Protein AF-A0AAE1T1P1-F1 (afdb_monomer_lite)

S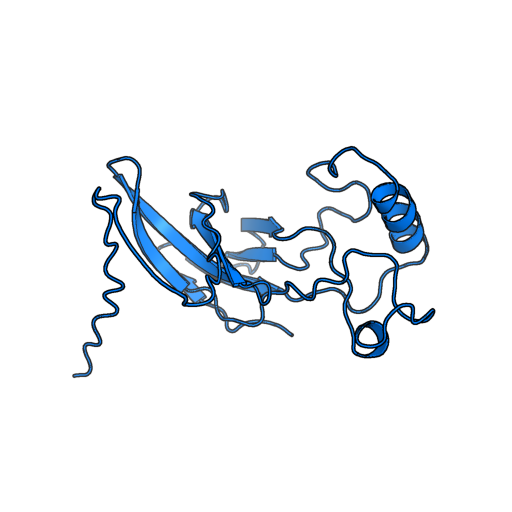equence (172 aa):
MGSSPAIDVARGFVYVGTGNLYLAPPEVLRCQAAQNNRTTPPTVPDQCFGEDVHFDSILALDVDTGEIAWATQLGGYDVFYFACLVPNNPDCPPGPNLDADFGEAPMLLTIFSNGRLRDVVVAVQKSGFAWPLDRNTGHIVWVKVKSLQPEFSSSKYSSHQSVYCCASKSIV

Structure (mmCIF, N/CA/C/O backbone):
data_AF-A0AAE1T1P1-F1
#
_entry.id   AF-A0AAE1T1P1-F1
#
loop_
_atom_site.group_PDB
_atom_site.id
_atom_site.type_symbol
_atom_site.label_atom_id
_atom_site.label_alt_id
_atom_site.label_comp_id
_atom_site.label_asym_id
_atom_site.label_entity_id
_atom_site.label_seq_id
_atom_site.pdbx_PDB_ins_code
_atom_site.Cartn_x
_atom_site.Cartn_y
_atom_site.Cartn_z
_atom_site.occupancy
_atom_site.B_iso_or_equiv
_atom_site.auth_seq_id
_atom_site.auth_comp_id
_atom_site.auth_asym_id
_atom_site.auth_atom_id
_atom_site.pdbx_PDB_model_num
ATOM 1 N N . MET A 1 1 ? 7.200 -11.191 -4.166 1.00 45.03 1 MET A N 1
ATOM 2 C CA . MET A 1 1 ? 7.031 -11.847 -2.845 1.00 45.03 1 MET A CA 1
ATOM 3 C C . MET A 1 1 ? 5.839 -11.176 -2.166 1.00 45.03 1 MET A C 1
ATOM 5 O O . MET A 1 1 ? 5.598 -10.020 -2.472 1.00 45.03 1 MET A O 1
ATOM 9 N N . GLY A 1 2 ? 5.038 -11.880 -1.364 1.00 54.91 2 GLY A N 1
ATOM 10 C CA . GLY A 1 2 ? 3.893 -11.287 -0.652 1.00 54.91 2 GLY A CA 1
ATOM 11 C C . GLY A 1 2 ? 4.113 -11.377 0.851 1.00 54.91 2 GLY A C 1
ATOM 12 O O . GLY A 1 2 ? 4.706 -12.357 1.309 1.00 54.91 2 GLY A O 1
ATOM 13 N N . SER A 1 3 ? 3.678 -10.371 1.606 1.00 69.12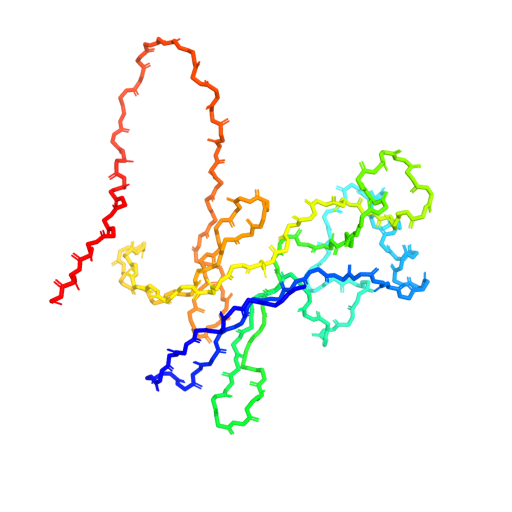 3 SER A N 1
ATOM 14 C CA . SER A 1 3 ? 3.852 -10.368 3.055 1.00 69.12 3 SER A CA 1
ATOM 15 C C . SER A 1 3 ? 2.775 -11.178 3.783 1.00 69.12 3 SER A C 1
ATOM 17 O O . SER A 1 3 ? 1.671 -11.382 3.273 1.00 69.12 3 SER A O 1
ATOM 19 N N . SER A 1 4 ? 3.087 -11.667 4.990 1.00 84.38 4 SER A N 1
ATOM 20 C CA . SER A 1 4 ? 2.082 -12.310 5.845 1.00 84.38 4 SER A CA 1
ATOM 21 C C . SER A 1 4 ? 0.966 -11.308 6.174 1.00 84.38 4 SER A C 1
ATOM 23 O O . SER A 1 4 ? 1.279 -10.187 6.583 1.00 84.38 4 SER A O 1
ATOM 25 N N . PRO A 1 5 ? -0.319 -11.683 6.034 1.00 91.56 5 PRO A N 1
ATOM 26 C CA . PRO A 1 5 ? -1.423 -10.768 6.286 1.00 91.56 5 PRO A CA 1
ATOM 27 C C . PRO A 1 5 ? -1.568 -10.445 7.777 1.00 91.56 5 PRO A C 1
ATOM 29 O O . PRO A 1 5 ? -1.242 -11.264 8.640 1.00 91.56 5 PRO A O 1
ATOM 32 N N . ALA A 1 6 ? -2.146 -9.284 8.080 1.00 94.00 6 ALA A N 1
ATOM 33 C CA . ALA A 1 6 ? -2.594 -8.926 9.424 1.00 94.00 6 ALA A CA 1
ATOM 34 C C . ALA A 1 6 ? -4.109 -8.740 9.459 1.00 94.00 6 ALA A C 1
ATOM 36 O O . ALA A 1 6 ? -4.677 -8.159 8.545 1.00 94.00 6 ALA A O 1
ATOM 37 N N . ILE A 1 7 ? -4.772 -9.214 10.512 1.00 95.38 7 ILE A N 1
ATOM 38 C CA . ILE A 1 7 ? -6.240 -9.246 10.582 1.00 95.38 7 ILE A CA 1
ATOM 39 C C . ILE A 1 7 ? -6.722 -8.337 11.717 1.00 95.38 7 ILE A C 1
ATOM 41 O O . ILE A 1 7 ? -6.305 -8.500 12.864 1.00 95.38 7 ILE A O 1
ATOM 45 N N . ASP A 1 8 ? -7.620 -7.401 11.407 1.00 96.12 8 ASP A N 1
ATOM 46 C CA . ASP A 1 8 ? -8.372 -6.596 12.375 1.00 96.12 8 ASP A CA 1
ATOM 47 C C . ASP A 1 8 ? -9.833 -7.055 12.380 1.00 96.12 8 ASP A C 1
ATOM 49 O O . ASP A 1 8 ? -10.675 -6.568 11.625 1.00 96.12 8 ASP A O 1
ATOM 53 N N . VAL A 1 9 ? -10.131 -8.015 13.257 1.00 94.19 9 VAL A N 1
ATOM 54 C CA . VAL A 1 9 ? -11.465 -8.626 13.373 1.00 94.19 9 VAL A CA 1
ATOM 55 C C . VAL A 1 9 ? -12.526 -7.602 13.788 1.00 94.19 9 VAL A C 1
ATOM 57 O O . VAL A 1 9 ? -13.680 -7.727 13.399 1.00 94.19 9 VAL A O 1
ATOM 60 N N . ALA A 1 10 ? -12.153 -6.563 14.543 1.00 94.25 10 ALA A N 1
ATOM 61 C CA . ALA A 1 10 ? -13.101 -5.536 14.973 1.00 94.25 10 ALA A CA 1
ATOM 62 C C . ALA A 1 10 ? -13.569 -4.650 13.808 1.00 94.25 10 ALA A C 1
ATOM 64 O O . ALA A 1 10 ? -14.674 -4.114 13.855 1.00 94.25 10 ALA A O 1
ATOM 65 N N . ARG A 1 11 ? -12.728 -4.495 12.779 1.00 95.19 11 ARG A N 1
ATOM 66 C CA . ARG A 1 11 ? -13.044 -3.752 11.550 1.00 95.19 11 ARG A CA 1
ATOM 67 C C . ARG A 1 11 ? -13.502 -4.636 10.397 1.00 95.19 11 ARG A C 1
ATOM 69 O O . ARG A 1 11 ? -13.985 -4.097 9.412 1.00 95.19 11 ARG A O 1
ATOM 76 N N . GLY A 1 12 ? -13.334 -5.952 10.513 1.00 96.94 12 GLY A N 1
ATOM 77 C CA . GLY A 1 12 ? -13.594 -6.883 9.419 1.00 96.94 12 GLY A CA 1
ATOM 78 C C . GLY A 1 12 ? -12.579 -6.765 8.282 1.00 96.94 12 GLY A C 1
ATOM 79 O O . GLY A 1 12 ? -12.931 -7.026 7.141 1.00 96.94 12 GLY A O 1
ATOM 80 N N . PHE A 1 13 ? -11.333 -6.361 8.569 1.00 97.81 13 PHE A N 1
ATOM 81 C CA . PHE A 1 13 ? -10.313 -6.151 7.536 1.00 97.81 13 PHE A CA 1
ATOM 82 C C . PHE A 1 13 ? -9.114 -7.088 7.657 1.00 97.81 13 PHE A C 1
ATOM 84 O O . PHE A 1 13 ? -8.613 -7.365 8.750 1.00 97.81 13 PHE A O 1
ATOM 91 N N . VAL A 1 14 ? -8.611 -7.511 6.499 1.00 96.50 14 VAL A N 1
ATOM 92 C CA . VAL A 1 14 ? -7.327 -8.188 6.312 1.00 96.50 14 VAL A CA 1
ATOM 93 C C . VAL A 1 14 ? -6.391 -7.251 5.558 1.00 96.50 14 VAL A C 1
ATOM 95 O O . VAL A 1 14 ? -6.703 -6.804 4.461 1.00 96.50 14 VAL A O 1
ATOM 98 N N . TYR A 1 15 ? -5.229 -6.964 6.132 1.00 95.88 15 TYR A N 1
ATOM 99 C CA . TYR A 1 15 ? -4.221 -6.092 5.545 1.00 95.88 15 TYR A CA 1
ATOM 100 C C . TYR A 1 15 ? -3.087 -6.898 4.931 1.00 95.88 15 TYR A C 1
ATOM 102 O O . TYR A 1 15 ? -2.531 -7.782 5.587 1.00 95.88 15 TYR A O 1
ATOM 110 N N . VAL A 1 16 ? -2.710 -6.553 3.703 1.00 93.88 16 VAL A N 1
ATOM 111 C CA . VAL A 1 16 ? -1.654 -7.234 2.941 1.00 93.88 16 VAL A CA 1
ATOM 112 C C . VAL A 1 16 ? -0.708 -6.198 2.346 1.00 93.88 16 VAL A C 1
ATOM 114 O O . VAL A 1 16 ? -1.158 -5.179 1.829 1.00 93.88 16 VAL A O 1
ATOM 117 N N . GLY A 1 17 ? 0.598 -6.455 2.425 1.00 90.88 17 GLY A N 1
ATOM 118 C CA . GLY A 1 17 ? 1.606 -5.725 1.658 1.00 90.88 17 GLY A CA 1
ATOM 119 C C . GLY A 1 17 ? 1.929 -6.479 0.370 1.00 90.88 17 GLY A C 1
ATOM 120 O O . GLY A 1 17 ? 2.132 -7.697 0.394 1.00 90.88 17 GLY A O 1
ATOM 121 N N . THR A 1 18 ? 1.959 -5.769 -0.751 1.00 88.88 18 THR A N 1
ATOM 122 C CA . THR A 1 18 ? 2.300 -6.339 -2.055 1.00 88.88 18 THR A CA 1
ATOM 123 C C . THR A 1 18 ? 3.728 -6.002 -2.458 1.00 88.88 18 THR A C 1
ATOM 125 O O . THR A 1 18 ? 4.286 -4.972 -2.078 1.00 88.88 18 THR A O 1
ATOM 128 N N . GLY A 1 19 ? 4.318 -6.926 -3.215 1.00 82.31 19 GLY A N 1
ATOM 129 C CA . GLY A 1 19 ? 5.659 -6.780 -3.760 1.00 82.31 19 GLY A CA 1
ATOM 130 C C . GLY A 1 19 ? 5.703 -5.953 -5.050 1.00 82.31 19 GLY A C 1
ATOM 131 O O . GLY A 1 19 ? 4.668 -5.490 -5.545 1.00 82.31 19 GLY A O 1
ATOM 132 N N . ASN A 1 20 ? 6.895 -5.883 -5.637 1.00 76.81 20 ASN A N 1
ATOM 133 C CA . ASN A 1 20 ? 7.140 -5.216 -6.908 1.00 76.81 20 ASN A CA 1
ATOM 134 C C . ASN A 1 20 ? 6.628 -6.036 -8.105 1.00 76.81 20 ASN A C 1
ATOM 136 O O . ASN A 1 20 ? 6.384 -7.247 -8.024 1.00 76.81 20 ASN A O 1
ATOM 140 N N . LEU A 1 21 ? 6.542 -5.384 -9.265 1.00 79.94 21 LEU A N 1
ATOM 141 C CA . LEU A 1 21 ? 6.302 -6.063 -10.538 1.00 79.94 21 LEU A CA 1
ATOM 142 C C . LEU A 1 21 ? 7.606 -6.671 -11.078 1.00 79.94 21 LEU A C 1
ATOM 144 O O . LEU A 1 21 ? 8.662 -6.042 -11.037 1.00 79.94 21 LEU A O 1
ATOM 148 N N . TYR A 1 22 ? 7.535 -7.884 -11.632 1.00 75.69 22 TYR A N 1
ATOM 149 C CA . TYR A 1 22 ? 8.683 -8.547 -12.278 1.00 75.69 22 TYR A CA 1
ATOM 150 C C . TYR A 1 22 ? 8.713 -8.357 -13.797 1.00 75.69 22 TYR A C 1
ATOM 152 O O . TYR A 1 22 ? 9.758 -8.502 -14.426 1.00 75.69 22 TYR A O 1
ATOM 160 N N . LEU A 1 23 ? 7.558 -8.061 -14.391 1.00 80.38 23 LEU A N 1
ATOM 161 C CA . LEU A 1 23 ? 7.362 -7.841 -15.817 1.00 80.38 23 LEU A CA 1
ATOM 162 C C . LEU A 1 23 ? 6.278 -6.780 -15.988 1.00 80.38 23 LEU A C 1
ATOM 164 O O . LEU A 1 23 ? 5.333 -6.725 -15.202 1.00 80.38 23 LEU A O 1
ATOM 168 N N . ALA A 1 24 ? 6.395 -5.982 -17.043 1.00 83.50 24 ALA A N 1
ATOM 169 C CA . ALA A 1 24 ? 5.366 -5.041 -17.450 1.00 83.50 24 ALA A CA 1
A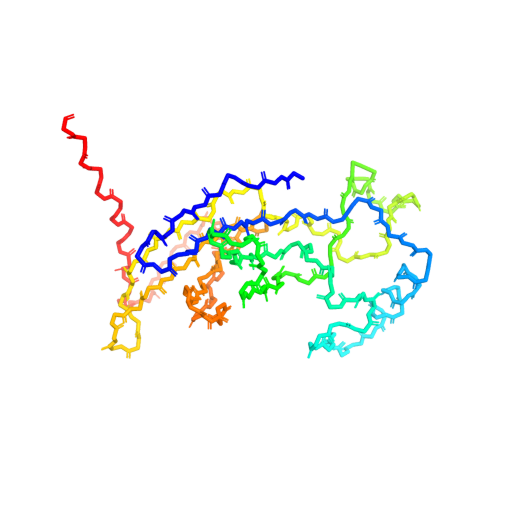TOM 170 C C . ALA A 1 24 ? 5.209 -5.074 -18.979 1.00 83.50 24 ALA A C 1
ATOM 172 O O . ALA A 1 24 ? 6.198 -5.300 -19.690 1.00 83.50 24 ALA A O 1
ATOM 173 N N . PRO A 1 25 ? 3.993 -4.863 -19.506 1.00 86.56 25 PRO A N 1
ATOM 174 C CA . PRO A 1 25 ? 3.769 -4.782 -20.942 1.00 86.56 25 PRO A CA 1
ATOM 175 C C . PRO A 1 25 ? 4.594 -3.670 -21.619 1.00 86.56 25 PRO A C 1
ATOM 177 O O . PRO A 1 25 ? 4.882 -2.644 -20.991 1.00 86.56 25 PRO A O 1
ATOM 180 N N . PRO A 1 26 ? 4.955 -3.813 -22.911 1.00 86.56 26 PRO A N 1
ATOM 181 C CA . PRO A 1 26 ? 5.765 -2.822 -23.623 1.00 86.56 26 PRO A CA 1
ATOM 182 C C . PRO A 1 26 ? 5.192 -1.399 -23.602 1.00 86.56 26 PRO A C 1
ATOM 184 O O . PRO A 1 26 ? 5.954 -0.432 -23.626 1.00 86.56 26 PRO A O 1
ATOM 187 N N . GLU A 1 27 ? 3.869 -1.245 -23.570 1.00 88.00 27 GLU A N 1
ATOM 188 C CA . GLU A 1 27 ? 3.201 0.051 -23.460 1.00 88.00 27 GLU A CA 1
ATOM 189 C C . GLU A 1 27 ? 3.458 0.738 -22.113 1.00 88.00 27 GLU A C 1
ATOM 191 O O . GLU A 1 27 ? 3.787 1.927 -22.098 1.00 88.00 27 GLU A O 1
ATOM 196 N N . VAL A 1 28 ? 3.416 -0.014 -21.008 1.00 87.56 28 VAL A N 1
ATOM 197 C CA . VAL A 1 28 ? 3.701 0.485 -19.653 1.00 87.56 28 VAL A CA 1
ATOM 198 C C . VAL A 1 28 ? 5.167 0.895 -19.556 1.00 87.56 28 VAL A C 1
ATOM 200 O O . VAL A 1 28 ? 5.476 2.003 -19.125 1.00 87.56 28 VAL A O 1
ATOM 203 N N . LEU A 1 29 ? 6.075 0.061 -20.076 1.00 84.81 29 LEU A N 1
ATOM 204 C CA . LEU A 1 29 ? 7.513 0.348 -20.098 1.00 84.81 29 LEU A CA 1
ATOM 205 C C . LEU A 1 29 ? 7.846 1.638 -20.863 1.00 84.81 29 LEU A C 1
ATOM 207 O O . LEU A 1 29 ? 8.681 2.430 -20.425 1.00 84.81 29 LEU A O 1
ATOM 211 N N . ARG A 1 30 ? 7.187 1.877 -22.004 1.00 87.56 30 ARG A N 1
ATOM 212 C CA . ARG A 1 30 ? 7.359 3.115 -22.785 1.00 87.56 30 ARG A CA 1
ATOM 213 C C . ARG A 1 30 ? 6.806 4.331 -22.051 1.00 87.56 30 ARG A C 1
ATOM 215 O O . ARG A 1 30 ? 7.443 5.384 -22.074 1.00 87.56 30 ARG A O 1
ATOM 222 N N . CYS A 1 31 ? 5.645 4.193 -21.411 1.00 87.25 31 CYS A N 1
ATOM 223 C CA . CYS A 1 31 ? 5.055 5.255 -20.603 1.00 87.25 31 CYS A CA 1
ATOM 224 C C . CYS A 1 31 ? 5.979 5.635 -19.438 1.00 87.25 31 CYS A C 1
ATOM 226 O O . CYS A 1 31 ? 6.286 6.817 -19.261 1.00 87.25 31 CYS A O 1
ATOM 228 N N . GLN A 1 32 ? 6.514 4.636 -18.732 1.00 83.88 32 GLN A N 1
ATOM 229 C CA . GLN A 1 32 ? 7.435 4.847 -17.624 1.00 83.88 32 GLN A CA 1
ATOM 230 C C . GLN A 1 32 ? 8.741 5.501 -18.081 1.00 83.88 32 GLN A C 1
ATOM 232 O O . GLN A 1 32 ? 9.198 6.469 -17.478 1.00 83.88 32 GLN A O 1
ATOM 237 N N . ALA A 1 33 ? 9.331 5.034 -19.185 1.00 83.19 33 ALA A N 1
ATOM 238 C CA . ALA A 1 33 ? 10.534 5.649 -19.746 1.00 83.19 33 ALA A CA 1
ATOM 239 C C . ALA A 1 33 ? 10.310 7.132 -20.092 1.00 83.19 33 ALA A C 1
ATOM 241 O O . ALA A 1 33 ? 11.182 7.971 -19.857 1.00 83.19 33 ALA A O 1
ATOM 242 N N . ALA A 1 34 ? 9.125 7.471 -20.609 1.00 83.88 34 ALA A N 1
ATOM 243 C CA . ALA A 1 34 ? 8.753 8.852 -20.886 1.00 83.88 34 ALA A CA 1
ATOM 244 C C . ALA A 1 34 ? 8.566 9.678 -19.604 1.00 83.88 34 ALA A C 1
ATOM 246 O O . ALA A 1 34 ? 8.943 10.849 -19.592 1.00 83.88 34 ALA A O 1
ATOM 247 N N . GLN A 1 35 ? 8.007 9.100 -18.537 1.00 81.25 35 GLN A N 1
ATOM 248 C CA . GLN A 1 35 ? 7.880 9.758 -17.233 1.00 81.25 35 GLN A CA 1
ATOM 249 C C . GLN A 1 35 ? 9.227 9.971 -16.538 1.00 81.25 35 GLN A C 1
ATOM 251 O O . GLN A 1 35 ? 9.451 11.054 -16.009 1.00 81.25 35 GLN A O 1
ATOM 256 N N . ASN A 1 36 ? 10.141 8.999 -16.588 1.00 75.81 36 ASN A N 1
ATOM 257 C CA . ASN A 1 36 ? 11.466 9.095 -15.962 1.00 75.81 36 ASN A CA 1
ATOM 258 C C . ASN A 1 36 ? 12.311 10.247 -16.537 1.00 75.81 36 ASN A C 1
ATOM 260 O O . ASN A 1 36 ? 13.188 10.773 -15.859 1.00 75.81 36 ASN A O 1
ATOM 264 N N . ASN A 1 37 ? 12.034 10.662 -17.777 1.00 78.12 37 ASN A N 1
ATOM 265 C CA . ASN A 1 37 ? 12.662 11.822 -18.414 1.00 78.12 37 ASN A CA 1
ATOM 266 C C . ASN A 1 37 ? 11.991 13.165 -18.072 1.00 78.12 37 ASN A C 1
ATOM 268 O O . ASN A 1 37 ? 12.439 14.211 -18.548 1.00 78.12 37 ASN A O 1
ATOM 272 N N . ARG A 1 38 ? 10.908 13.174 -17.285 1.00 77.88 38 ARG A N 1
ATOM 273 C CA . ARG A 1 38 ? 10.247 14.405 -16.838 1.00 77.88 38 ARG A CA 1
ATOM 274 C C . ARG A 1 38 ? 10.898 14.916 -15.555 1.00 77.88 38 ARG A C 1
ATOM 276 O O . ARG A 1 38 ? 11.314 14.156 -14.693 1.00 77.88 38 ARG A O 1
ATOM 283 N N . THR A 1 39 ? 10.927 16.235 -15.406 1.00 70.50 39 THR A N 1
ATOM 284 C CA . THR A 1 39 ? 11.326 16.915 -14.161 1.00 70.50 39 THR A CA 1
ATOM 285 C C . THR A 1 39 ? 10.161 17.104 -13.189 1.00 70.50 39 THR A C 1
ATOM 287 O O . THR A 1 39 ? 10.365 17.497 -12.043 1.00 70.50 39 THR A O 1
ATOM 290 N N . THR A 1 40 ? 8.933 16.846 -13.642 1.00 69.19 40 THR A N 1
ATOM 291 C CA . THR A 1 40 ? 7.711 16.922 -12.838 1.00 69.19 40 THR A CA 1
ATOM 292 C C . THR A 1 40 ? 7.405 15.568 -12.196 1.00 69.19 40 THR A C 1
ATOM 294 O O . THR A 1 40 ? 7.493 14.563 -12.905 1.00 69.19 40 THR A O 1
ATOM 297 N N . PRO A 1 41 ? 6.979 15.527 -10.918 1.00 65.06 41 PRO A N 1
ATOM 298 C CA . PRO A 1 41 ? 6.540 14.291 -10.278 1.00 65.06 41 PRO A CA 1
ATOM 299 C C . PRO A 1 41 ? 5.406 13.595 -11.054 1.00 65.06 41 PRO A C 1
ATOM 301 O O . PRO A 1 41 ? 4.618 14.287 -11.712 1.00 65.06 41 PRO A O 1
ATOM 304 N N . PRO A 1 42 ? 5.294 12.258 -10.966 1.00 66.31 42 PRO A N 1
ATOM 305 C CA . PRO A 1 42 ? 4.150 11.521 -11.493 1.00 66.31 42 PRO A CA 1
ATOM 306 C C . PRO A 1 42 ? 2.824 12.012 -10.899 1.00 66.31 42 PRO A C 1
ATOM 308 O O . PRO A 1 42 ? 2.774 12.536 -9.782 1.00 66.31 42 PRO A O 1
ATOM 311 N N . THR A 1 43 ? 1.742 11.851 -11.660 1.00 65.81 43 THR A N 1
ATOM 312 C CA . THR A 1 43 ? 0.381 12.109 -11.176 1.00 65.81 43 THR A CA 1
ATOM 313 C C . THR A 1 43 ? -0.064 11.007 -10.218 1.00 65.81 43 THR A C 1
ATOM 315 O O . THR A 1 43 ? 0.445 9.892 -10.275 1.00 65.81 43 THR A O 1
ATOM 318 N N . VAL A 1 44 ? -1.030 11.315 -9.349 1.00 67.56 44 VAL A N 1
ATOM 319 C CA . VAL A 1 44 ? -1.710 10.322 -8.507 1.00 67.56 44 VAL A CA 1
ATOM 320 C C . VAL A 1 44 ? -3.203 10.354 -8.862 1.00 67.56 44 VAL A C 1
ATOM 322 O O . VAL A 1 44 ? -3.825 11.398 -8.634 1.00 67.56 44 VAL A O 1
ATOM 325 N N . PRO A 1 45 ? -3.782 9.273 -9.425 1.00 70.19 45 PRO A N 1
ATOM 326 C CA . PRO A 1 45 ? -3.129 8.010 -9.802 1.00 70.19 45 PRO A CA 1
ATOM 327 C C . PRO A 1 45 ? -2.143 8.161 -10.979 1.00 70.19 45 PRO A C 1
ATOM 329 O O . PRO A 1 45 ? -2.190 9.142 -11.735 1.00 70.19 45 PRO A O 1
ATOM 332 N N . ASP A 1 46 ? -1.214 7.211 -11.100 1.00 77.19 46 ASP A N 1
ATOM 333 C CA . ASP A 1 46 ? -0.235 7.197 -12.189 1.00 77.19 46 ASP A CA 1
ATOM 334 C C . ASP A 1 46 ? -0.934 6.899 -13.524 1.00 77.19 46 ASP A C 1
ATOM 336 O O . ASP A 1 46 ? -1.854 6.093 -13.601 1.00 77.19 46 ASP A O 1
ATOM 340 N N . GLN A 1 47 ? -0.502 7.559 -14.595 1.00 81.88 47 GLN A N 1
ATOM 341 C CA . GLN A 1 47 ? -1.081 7.392 -15.930 1.00 81.88 47 GLN A CA 1
ATOM 342 C C . GLN A 1 47 ? -0.598 6.109 -16.645 1.00 81.88 47 GLN A C 1
ATOM 344 O O . GLN A 1 47 ? -1.117 5.782 -17.711 1.00 81.88 47 GLN A O 1
ATOM 349 N N . CYS A 1 48 ? 0.455 5.451 -16.143 1.00 83.19 48 CYS A N 1
ATOM 350 C CA . CYS A 1 48 ? 1.132 4.355 -16.838 1.00 83.19 48 CYS A CA 1
ATOM 351 C C . CYS A 1 48 ? 0.589 2.962 -16.509 1.00 83.19 48 CYS A C 1
ATOM 353 O O . CYS A 1 48 ? 0.885 2.025 -17.249 1.00 83.19 48 CYS A O 1
ATOM 355 N N . PHE A 1 49 ? -0.208 2.809 -15.453 1.00 83.50 49 PHE A N 1
ATOM 356 C CA . PHE A 1 49 ? -0.846 1.545 -15.080 1.00 83.50 49 PHE A CA 1
ATOM 357 C C . PHE A 1 49 ? -2.289 1.776 -14.619 1.00 83.50 49 PHE A C 1
ATOM 359 O O . PHE A 1 49 ? -2.671 2.891 -14.273 1.00 83.50 49 PHE A O 1
ATOM 366 N N . GLY A 1 50 ? -3.105 0.723 -14.690 1.00 82.56 50 GLY A N 1
ATOM 367 C CA . GLY A 1 50 ? -4.514 0.775 -14.305 1.00 82.56 50 GLY A CA 1
ATOM 368 C C . GLY A 1 50 ? -4.708 0.893 -12.794 1.00 82.56 50 GLY A C 1
ATOM 369 O O . GLY A 1 50 ? -3.839 0.512 -12.010 1.00 82.56 50 GLY A O 1
ATOM 370 N N . GLU A 1 51 ? -5.876 1.396 -12.387 1.00 81.62 51 GLU A N 1
ATOM 371 C CA . GLU A 1 51 ? -6.272 1.502 -10.973 1.00 81.62 51 GLU A CA 1
ATOM 372 C C . GLU A 1 51 ? -6.405 0.133 -10.284 1.00 81.62 51 GLU A C 1
ATOM 374 O O . GLU A 1 51 ? -6.372 0.055 -9.060 1.00 81.62 51 GLU A O 1
ATOM 379 N N . ASP A 1 52 ? -6.524 -0.943 -11.064 1.00 85.25 52 ASP A N 1
ATOM 380 C CA . ASP A 1 52 ? -6.613 -2.339 -10.635 1.00 85.25 52 ASP A CA 1
ATOM 381 C C . ASP A 1 52 ? -5.245 -2.996 -10.371 1.00 85.25 52 ASP A C 1
ATOM 383 O O . ASP A 1 52 ? -5.171 -4.153 -9.949 1.00 85.25 52 ASP A O 1
ATOM 387 N N . VAL A 1 53 ? -4.144 -2.274 -10.603 1.00 87.31 53 VAL A N 1
ATOM 388 C CA . VAL A 1 53 ? -2.787 -2.785 -10.401 1.00 87.31 53 VAL A CA 1
ATOM 389 C C . VAL A 1 53 ? -2.225 -2.280 -9.067 1.00 87.31 53 VAL A C 1
ATOM 391 O O . VAL A 1 53 ? -1.870 -1.114 -8.923 1.00 87.31 53 VAL A O 1
ATOM 394 N N . HIS A 1 54 ? -2.091 -3.180 -8.089 1.00 87.88 54 HIS A N 1
ATOM 395 C CA . HIS A 1 54 ? -1.678 -2.850 -6.715 1.00 87.88 54 HIS A CA 1
ATOM 396 C C . HIS A 1 54 ? -0.312 -3.435 -6.337 1.00 87.88 54 HIS A C 1
ATOM 398 O O . HIS A 1 54 ? -0.208 -4.245 -5.417 1.00 87.88 54 HIS A O 1
ATOM 404 N N . PHE A 1 55 ? 0.746 -3.058 -7.047 1.00 86.94 55 PHE A N 1
ATOM 405 C CA . PHE A 1 55 ? 2.125 -3.382 -6.658 1.00 86.94 55 PHE A CA 1
ATOM 406 C C . PHE A 1 55 ? 2.663 -2.339 -5.667 1.00 86.94 55 PHE A C 1
ATOM 408 O O . PHE A 1 55 ? 2.134 -1.227 -5.609 1.00 86.94 55 PHE A O 1
ATOM 415 N N . ASP A 1 56 ? 3.648 -2.709 -4.846 1.00 86.44 56 ASP A N 1
ATOM 416 C CA . ASP A 1 56 ? 4.227 -1.862 -3.783 1.00 86.44 56 ASP A CA 1
ATOM 417 C C . ASP A 1 56 ? 3.175 -1.110 -2.958 1.00 86.44 56 ASP A C 1
ATOM 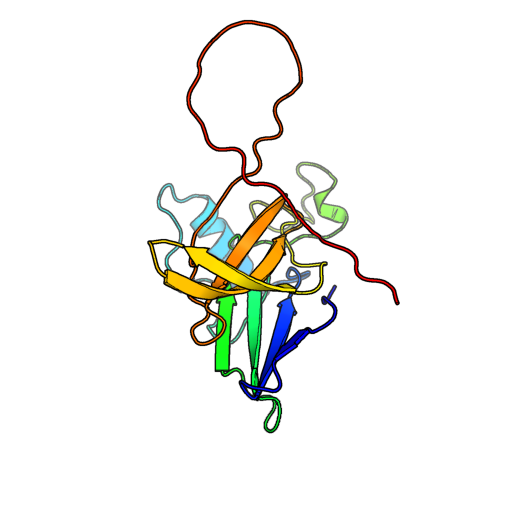419 O O . ASP A 1 56 ? 3.266 0.084 -2.665 1.00 86.44 56 ASP A O 1
ATOM 423 N N . SER A 1 57 ? 2.108 -1.823 -2.618 1.00 89.44 57 SER A N 1
ATOM 424 C CA . SER A 1 57 ? 0.912 -1.263 -2.009 1.00 89.44 57 SER A CA 1
ATOM 425 C C . SER A 1 57 ? 0.616 -1.937 -0.677 1.00 89.44 57 SER A C 1
ATOM 427 O O . SER A 1 57 ? 0.964 -3.094 -0.445 1.00 89.44 57 SER A O 1
ATOM 429 N N . ILE A 1 58 ? -0.081 -1.216 0.197 1.00 92.25 58 ILE A N 1
ATOM 430 C CA . ILE A 1 58 ? -0.814 -1.827 1.307 1.00 92.25 58 ILE A CA 1
ATOM 431 C C . ILE A 1 58 ? -2.285 -1.867 0.902 1.00 92.25 58 ILE A C 1
ATOM 433 O O . ILE A 1 58 ? -2.842 -0.851 0.481 1.00 92.25 58 ILE A O 1
ATOM 437 N N . LEU A 1 59 ? -2.897 -3.040 1.015 1.00 94.81 59 LEU A N 1
ATOM 438 C CA . LEU A 1 59 ? -4.311 -3.265 0.733 1.00 94.81 59 LEU A CA 1
ATOM 439 C C . LEU A 1 59 ? -5.034 -3.591 2.033 1.00 94.81 59 LEU A C 1
ATOM 441 O O . LEU A 1 59 ? -4.480 -4.289 2.884 1.00 94.81 59 LEU A O 1
ATOM 445 N N . ALA A 1 60 ? -6.279 -3.140 2.145 1.00 96.81 60 ALA A N 1
ATOM 446 C CA . ALA A 1 60 ? -7.257 -3.682 3.074 1.00 96.81 60 ALA A CA 1
ATOM 447 C C . ALA A 1 60 ? -8.330 -4.432 2.289 1.00 96.81 60 ALA A C 1
ATOM 449 O O . ALA A 1 60 ? -8.971 -3.867 1.402 1.00 96.81 60 ALA A O 1
ATOM 450 N N . LEU A 1 61 ? -8.514 -5.698 2.635 1.00 96.69 61 LEU A N 1
ATOM 451 C CA . LEU A 1 61 ? -9.538 -6.574 2.092 1.00 96.69 61 LEU A CA 1
ATOM 452 C C . LEU A 1 61 ? -10.631 -6.763 3.137 1.00 96.69 61 LEU A C 1
ATOM 454 O O . LEU A 1 61 ? -10.322 -6.938 4.318 1.00 96.69 61 LEU A O 1
ATOM 458 N N . ASP A 1 62 ? -11.884 -6.757 2.711 1.00 97.06 62 ASP A N 1
ATOM 459 C CA . ASP A 1 62 ? -12.994 -7.207 3.541 1.00 97.06 62 ASP A CA 1
ATOM 460 C C . ASP A 1 62 ? -12.826 -8.700 3.867 1.00 97.06 62 ASP A C 1
ATOM 462 O O . ASP A 1 62 ? -12.508 -9.512 2.996 1.00 97.06 62 ASP A O 1
ATOM 466 N N . VAL A 1 63 ? -12.976 -9.061 5.141 1.00 95.88 63 VAL A N 1
ATOM 467 C CA . VAL A 1 63 ? -12.721 -10.428 5.617 1.00 95.88 63 VAL A CA 1
ATOM 468 C C . VAL A 1 63 ? -13.765 -11.431 5.122 1.00 95.88 63 VAL A C 1
ATOM 470 O O . VAL A 1 63 ? -13.444 -12.612 4.983 1.00 95.88 63 VAL A O 1
ATOM 473 N N . ASP A 1 64 ? -14.987 -10.974 4.849 1.00 95.62 64 ASP A N 1
ATOM 474 C CA . ASP A 1 64 ? -16.108 -11.827 4.471 1.00 95.62 64 ASP A CA 1
ATOM 475 C C . ASP A 1 64 ? -16.206 -11.971 2.946 1.00 95.62 64 ASP A C 1
ATOM 477 O O . ASP A 1 64 ? -16.465 -13.067 2.443 1.00 95.62 64 ASP A O 1
ATOM 481 N N . THR A 1 65 ? -15.987 -10.883 2.198 1.00 96.88 65 THR A N 1
ATOM 482 C CA . THR A 1 65 ? -16.131 -10.865 0.732 1.00 96.88 65 THR A CA 1
ATOM 483 C C . THR A 1 65 ? -14.808 -11.012 -0.015 1.00 96.88 65 THR A C 1
ATOM 485 O O . THR A 1 65 ? -14.798 -11.471 -1.159 1.00 96.88 65 THR A O 1
ATOM 488 N N . GLY A 1 66 ? -13.689 -10.634 0.607 1.00 94.75 66 GLY A N 1
ATOM 489 C CA . GLY A 1 66 ? -12.385 -10.531 -0.049 1.00 94.75 66 GLY A CA 1
ATOM 490 C C . GLY A 1 66 ? -12.241 -9.319 -0.977 1.00 94.75 66 GLY A C 1
ATOM 491 O O . GLY A 1 66 ? -11.217 -9.196 -1.650 1.00 94.75 66 GLY A O 1
ATOM 492 N N . GLU A 1 67 ? -13.235 -8.429 -1.037 1.00 96.06 67 GLU A N 1
ATOM 493 C CA . GLU A 1 67 ? -13.176 -7.212 -1.850 1.00 96.06 67 GLU A CA 1
ATOM 494 C C . GLU A 1 67 ? -12.186 -6.197 -1.267 1.00 96.06 67 GLU A C 1
ATOM 496 O O . GLU A 1 67 ? -12.005 -6.097 -0.053 1.00 96.06 67 GLU A O 1
ATOM 501 N N . ILE A 1 68 ? -11.547 -5.412 -2.138 1.00 95.94 68 ILE A N 1
ATOM 502 C CA . ILE A 1 68 ? -10.631 -4.348 -1.719 1.00 95.94 68 ILE A CA 1
ATOM 503 C C . ILE A 1 68 ? -11.453 -3.190 -1.149 1.00 95.94 68 ILE A C 1
ATOM 505 O O . ILE A 1 68 ? -12.128 -2.475 -1.886 1.00 95.94 68 ILE A O 1
ATOM 509 N N . ALA A 1 69 ? -11.355 -2.975 0.162 1.00 96.25 69 ALA A N 1
ATOM 510 C CA . ALA A 1 69 ? -11.948 -1.822 0.832 1.00 96.25 69 ALA A CA 1
ATOM 511 C C . ALA A 1 69 ? -11.164 -0.539 0.517 1.00 96.25 69 ALA A C 1
ATOM 513 O O . ALA A 1 69 ? -11.747 0.519 0.280 1.00 96.25 69 ALA A O 1
ATOM 514 N N . TRP A 1 70 ? -9.833 -0.637 0.507 1.00 95.44 70 TRP A N 1
ATOM 515 C CA . TRP A 1 70 ? -8.935 0.408 0.025 1.00 95.44 70 TRP A CA 1
ATOM 516 C C . TRP A 1 70 ? -7.569 -0.176 -0.349 1.00 95.44 70 TRP A C 1
ATOM 518 O O . TRP A 1 70 ? -7.142 -1.203 0.181 1.00 95.44 70 TRP A O 1
ATOM 528 N N . ALA A 1 71 ? -6.859 0.516 -1.236 1.00 93.25 71 ALA A N 1
ATOM 529 C CA . ALA A 1 71 ? -5.475 0.223 -1.587 1.00 93.25 71 ALA A CA 1
ATOM 530 C C . ALA A 1 71 ? -4.675 1.525 -1.636 1.00 93.25 71 ALA A C 1
ATOM 532 O O . ALA A 1 71 ? -5.170 2.560 -2.083 1.00 93.25 71 ALA A O 1
ATOM 533 N N . THR A 1 72 ? -3.441 1.500 -1.147 1.00 91.00 72 THR A N 1
ATOM 534 C CA . THR A 1 72 ? -2.548 2.661 -1.188 1.00 91.00 72 THR A CA 1
ATOM 535 C C . THR A 1 72 ? -1.180 2.227 -1.669 1.00 91.00 72 THR A C 1
ATOM 537 O O . THR A 1 72 ? -0.477 1.492 -0.974 1.00 91.00 72 THR A O 1
ATOM 540 N N . GLN A 1 73 ? -0.820 2.700 -2.860 1.00 87.31 73 GLN A N 1
ATOM 541 C CA . GLN A 1 73 ? 0.495 2.504 -3.449 1.00 87.31 73 GLN A CA 1
ATOM 542 C C . GLN A 1 73 ? 1.515 3.445 -2.814 1.00 87.31 73 GLN A C 1
ATOM 544 O O . GLN A 1 73 ? 1.245 4.627 -2.589 1.00 87.31 73 GLN A O 1
ATOM 549 N N . LEU A 1 74 ? 2.694 2.910 -2.511 1.00 83.44 74 LEU A N 1
ATOM 550 C CA . LEU A 1 74 ? 3.740 3.587 -1.759 1.00 83.44 74 LEU A CA 1
ATOM 551 C C . LEU A 1 74 ? 5.087 3.346 -2.445 1.00 83.44 74 LEU A C 1
ATOM 553 O O . LEU A 1 74 ? 5.370 2.252 -2.904 1.00 83.44 74 LEU A O 1
ATOM 557 N N . GLY A 1 75 ? 5.955 4.353 -2.498 1.00 68.50 75 GLY A N 1
ATOM 558 C CA . GLY A 1 75 ? 7.276 4.216 -3.134 1.00 68.50 75 GLY A CA 1
ATOM 559 C C . GLY A 1 75 ? 7.304 4.432 -4.655 1.00 68.50 75 GLY A C 1
ATOM 560 O O . GLY A 1 75 ? 8.375 4.707 -5.186 1.00 68.50 75 GLY A O 1
ATOM 561 N N . GLY A 1 76 ? 6.149 4.455 -5.332 1.00 67.19 76 GLY A N 1
ATOM 562 C CA . GLY A 1 76 ? 6.043 4.749 -6.769 1.00 67.19 76 GLY A CA 1
ATOM 563 C C . GLY A 1 76 ? 6.265 3.519 -7.655 1.00 67.19 76 GLY A C 1
ATOM 564 O O . GLY A 1 76 ? 6.093 2.396 -7.199 1.00 67.19 76 GLY A O 1
ATOM 565 N N . TYR A 1 77 ? 6.600 3.730 -8.933 1.00 60.09 77 TYR A N 1
ATOM 566 C CA . TYR A 1 77 ? 6.866 2.632 -9.868 1.00 60.09 77 TYR A CA 1
ATOM 567 C C . TYR A 1 77 ? 8.213 1.957 -9.581 1.00 60.09 77 TYR A C 1
ATOM 569 O O . TYR A 1 77 ? 9.256 2.598 -9.734 1.00 60.09 77 TYR A O 1
ATOM 577 N N . ASP A 1 78 ? 8.189 0.666 -9.249 1.00 57.06 78 ASP A N 1
ATOM 578 C CA . ASP A 1 78 ? 9.380 -0.152 -9.038 1.00 57.06 78 ASP A CA 1
ATOM 579 C C . ASP A 1 78 ? 9.238 -1.514 -9.739 1.00 57.06 78 ASP A C 1
ATOM 581 O O . ASP A 1 78 ? 8.348 -2.325 -9.464 1.00 57.06 78 ASP A O 1
ATOM 585 N N . VAL A 1 79 ? 10.127 -1.753 -10.705 1.00 59.78 79 VAL A N 1
ATOM 586 C CA . VAL A 1 79 ? 10.261 -3.037 -11.394 1.00 59.78 79 VAL A CA 1
ATOM 587 C C . VAL A 1 79 ? 11.662 -3.547 -11.159 1.00 59.78 79 VAL A C 1
ATOM 589 O O . VAL A 1 79 ? 12.626 -3.068 -11.754 1.00 59.78 79 VAL A O 1
ATOM 592 N N . PHE A 1 80 ? 11.764 -4.561 -10.309 1.00 62.06 80 PHE A N 1
ATOM 593 C CA . PHE A 1 80 ? 13.042 -5.111 -9.906 1.00 62.06 80 PHE A CA 1
ATOM 594 C C . PHE A 1 80 ? 13.099 -6.634 -10.051 1.00 62.06 80 PHE A C 1
ATOM 596 O O . PHE A 1 80 ? 12.202 -7.376 -9.648 1.00 62.06 80 PHE A O 1
ATOM 603 N N . TYR A 1 81 ? 14.206 -7.126 -10.603 1.00 67.50 81 TYR A N 1
ATOM 604 C CA . TYR A 1 81 ? 14.601 -8.532 -10.543 1.00 67.50 81 TYR A CA 1
ATOM 605 C C . TYR A 1 81 ? 16.122 -8.657 -10.704 1.00 67.50 81 TYR A C 1
ATOM 607 O O . TYR A 1 81 ? 16.807 -7.670 -10.962 1.00 67.50 81 TYR A O 1
ATOM 615 N N . PHE A 1 82 ? 16.677 -9.866 -10.562 1.00 60.94 82 PHE A N 1
ATOM 616 C CA . PHE A 1 82 ? 18.127 -10.085 -10.428 1.00 60.94 82 PHE A CA 1
ATOM 617 C C . PHE A 1 82 ? 19.006 -9.428 -11.508 1.00 60.94 82 PHE A C 1
ATOM 619 O O . PHE A 1 82 ? 20.137 -9.051 -11.208 1.00 60.94 82 PHE A O 1
ATOM 626 N N . ALA A 1 83 ? 18.511 -9.248 -12.739 1.00 60.72 83 ALA A N 1
ATOM 627 C CA . ALA A 1 83 ? 19.259 -8.579 -13.806 1.00 60.72 83 ALA A CA 1
ATOM 628 C C . ALA A 1 83 ? 19.570 -7.104 -13.487 1.00 60.72 83 ALA A C 1
ATOM 630 O O . ALA A 1 83 ? 20.614 -6.602 -13.903 1.00 60.72 83 ALA A O 1
ATOM 631 N N . CYS A 1 84 ? 18.713 -6.442 -12.703 1.00 66.25 84 CYS A N 1
ATOM 632 C CA . CYS A 1 84 ? 18.853 -5.049 -12.280 1.00 66.25 84 CYS A CA 1
ATOM 633 C C . CYS A 1 84 ? 19.946 -4.827 -11.223 1.00 66.25 84 CYS A C 1
ATOM 635 O O . CYS A 1 84 ? 20.333 -3.687 -10.982 1.00 66.25 84 CYS A O 1
ATOM 637 N N . LEU A 1 85 ? 20.496 -5.897 -10.629 1.00 69.12 85 LEU A N 1
ATOM 638 C CA . LEU A 1 85 ? 21.680 -5.800 -9.765 1.00 69.12 85 LEU A CA 1
ATOM 639 C C . LEU A 1 85 ? 22.942 -5.404 -10.546 1.00 69.12 85 LEU A C 1
ATOM 641 O O . LEU A 1 85 ? 23.902 -4.915 -9.953 1.00 69.12 85 LEU A O 1
ATOM 645 N N . VAL A 1 86 ? 22.960 -5.631 -11.865 1.00 72.06 86 VAL A N 1
ATOM 646 C CA . VAL A 1 86 ? 24.060 -5.228 -12.743 1.00 72.06 86 VAL A CA 1
ATOM 647 C C . VAL A 1 86 ? 23.764 -3.824 -13.285 1.00 72.06 86 VAL A C 1
ATOM 649 O O . VAL A 1 86 ? 22.779 -3.648 -14.006 1.00 72.06 86 VAL A O 1
ATOM 652 N N . PRO A 1 87 ? 24.602 -2.814 -12.984 1.00 66.50 87 PRO A N 1
ATOM 653 C CA . PRO A 1 87 ? 24.403 -1.464 -13.501 1.00 66.50 87 PRO A CA 1
ATOM 654 C C . PRO A 1 87 ? 24.345 -1.445 -15.034 1.00 66.50 87 PRO A C 1
ATOM 656 O O . PRO A 1 87 ? 25.169 -2.077 -15.693 1.00 66.50 87 PRO A O 1
ATOM 659 N N . ASN A 1 88 ? 23.404 -0.682 -15.598 1.00 67.31 88 ASN A N 1
ATOM 660 C CA . ASN A 1 88 ? 23.193 -0.528 -17.046 1.00 67.31 88 ASN A CA 1
ATOM 661 C C . ASN A 1 88 ? 22.907 -1.836 -17.806 1.00 67.31 88 ASN A C 1
ATOM 663 O O . ASN A 1 88 ? 23.165 -1.914 -19.008 1.00 67.31 88 ASN A O 1
ATOM 667 N N . ASN A 1 89 ? 22.389 -2.863 -17.130 1.00 73.94 89 ASN A N 1
ATOM 668 C CA . ASN A 1 89 ? 21.972 -4.083 -17.804 1.00 73.94 89 ASN A CA 1
ATOM 669 C C . ASN A 1 89 ? 20.791 -3.788 -18.750 1.00 73.94 89 ASN A C 1
ATOM 671 O O . ASN A 1 89 ? 19.751 -3.338 -18.265 1.00 73.94 89 ASN A O 1
ATOM 675 N N . PRO A 1 90 ? 20.917 -4.040 -20.068 1.00 72.81 90 PRO A N 1
ATOM 676 C CA . PRO A 1 90 ? 19.849 -3.776 -21.033 1.00 72.81 90 PRO A CA 1
ATOM 677 C C . PRO A 1 90 ? 18.590 -4.617 -20.796 1.00 72.81 90 PRO A C 1
ATOM 679 O O . PRO A 1 90 ? 17.518 -4.230 -21.255 1.00 72.81 90 PRO A O 1
ATOM 682 N N . ASP A 1 91 ? 18.705 -5.734 -20.075 1.00 75.06 91 ASP A N 1
ATOM 683 C CA . ASP A 1 91 ? 17.559 -6.568 -19.720 1.00 75.06 91 ASP A CA 1
ATOM 684 C C . ASP A 1 91 ? 16.740 -5.949 -18.573 1.00 75.06 91 ASP A C 1
ATOM 686 O O . ASP A 1 91 ? 15.562 -6.265 -18.403 1.00 75.06 91 ASP A O 1
ATOM 690 N N . CYS A 1 92 ? 17.325 -5.037 -17.788 1.00 71.25 92 CYS A N 1
ATOM 691 C CA . CYS A 1 92 ? 16.614 -4.370 -16.707 1.00 71.25 92 CYS A CA 1
ATOM 692 C C . CYS A 1 92 ? 15.669 -3.277 -17.254 1.00 71.25 92 CYS A C 1
ATOM 694 O O . CYS A 1 92 ? 16.110 -2.398 -18.003 1.00 71.25 92 CYS A O 1
ATOM 696 N N . PRO A 1 93 ? 14.379 -3.290 -16.874 1.00 70.25 93 PRO A N 1
ATOM 697 C CA . PRO A 1 93 ? 13.416 -2.289 -17.302 1.00 70.25 93 PRO A CA 1
ATOM 698 C C . PRO A 1 93 ? 13.787 -0.853 -16.893 1.00 70.25 93 PRO A C 1
ATOM 700 O O . PRO A 1 93 ? 14.518 -0.637 -15.920 1.00 70.25 93 PRO A O 1
ATOM 703 N N . PRO A 1 94 ? 13.265 0.160 -17.610 1.00 64.19 94 PRO A N 1
ATOM 704 C CA . PRO A 1 94 ? 13.460 1.556 -17.245 1.00 64.19 94 PRO A CA 1
ATOM 705 C C . PRO A 1 94 ? 12.736 1.878 -15.932 1.00 64.19 94 PRO A C 1
ATOM 707 O O . PRO A 1 94 ? 11.512 1.790 -15.863 1.00 64.19 94 PRO A O 1
ATOM 710 N N . GLY A 1 95 ? 13.467 2.335 -14.921 1.00 61.44 95 GLY A N 1
ATOM 711 C CA . GLY A 1 95 ? 12.881 2.746 -13.648 1.00 61.44 95 GLY A CA 1
ATOM 712 C C . GLY A 1 95 ? 13.928 3.281 -12.675 1.00 61.44 95 GLY A C 1
ATOM 713 O O . GLY A 1 95 ? 15.123 3.013 -12.842 1.00 61.44 95 GLY A O 1
ATOM 714 N N . PRO A 1 96 ? 13.518 4.026 -11.635 1.00 57.56 96 PRO A N 1
ATOM 715 C CA . PRO A 1 96 ? 14.253 3.991 -10.385 1.00 57.56 96 PRO A CA 1
ATOM 716 C C . PRO A 1 96 ? 14.074 2.576 -9.812 1.00 57.56 96 PRO A C 1
ATOM 718 O O . PRO A 1 96 ? 13.116 2.309 -9.103 1.00 57.56 96 PRO A O 1
ATOM 721 N N . ASN A 1 97 ? 14.957 1.650 -10.196 1.00 62.53 97 ASN A N 1
ATOM 722 C CA . ASN A 1 97 ? 14.915 0.232 -9.810 1.00 62.53 97 ASN A CA 1
ATOM 723 C C . ASN A 1 97 ? 15.372 0.077 -8.350 1.00 62.53 97 ASN A C 1
ATOM 725 O O . ASN A 1 97 ? 16.470 -0.414 -8.076 1.00 62.53 97 ASN A O 1
ATOM 729 N N . LEU A 1 98 ? 14.584 0.644 -7.438 1.00 60.28 98 LEU A N 1
ATOM 730 C CA . LEU A 1 98 ? 14.934 0.861 -6.041 1.00 60.28 98 LEU A CA 1
ATOM 731 C C . LEU A 1 98 ? 14.764 -0.412 -5.207 1.00 60.28 98 LEU A C 1
ATOM 733 O O . LEU A 1 98 ? 15.401 -0.491 -4.157 1.00 60.28 98 LEU A O 1
ATOM 737 N N . ASP A 1 99 ? 13.967 -1.384 -5.678 1.00 65.00 99 ASP A N 1
ATOM 738 C CA . ASP A 1 99 ? 13.630 -2.609 -4.940 1.00 65.00 99 ASP A CA 1
ATOM 739 C C . ASP A 1 99 ? 13.071 -2.244 -3.553 1.00 65.00 99 ASP A C 1
ATOM 741 O O . ASP A 1 99 ? 13.653 -2.534 -2.507 1.00 65.00 99 ASP A O 1
ATOM 745 N N . ALA A 1 100 ? 11.992 -1.463 -3.561 1.00 69.88 100 ALA A N 1
ATOM 746 C CA . ALA A 1 100 ? 11.360 -0.815 -2.419 1.00 69.88 100 ALA A CA 1
ATOM 747 C C . ALA A 1 100 ? 10.067 -1.517 -1.985 1.00 69.88 100 ALA A C 1
ATOM 749 O O . ALA A 1 100 ? 9.218 -0.912 -1.327 1.00 69.88 100 ALA A O 1
ATOM 750 N N . ASP A 1 101 ? 9.937 -2.790 -2.323 1.00 68.31 101 ASP A N 1
ATOM 751 C CA . ASP A 1 101 ? 8.720 -3.556 -2.146 1.00 68.31 101 ASP A CA 1
ATOM 752 C C . ASP A 1 101 ? 8.426 -3.928 -0.683 1.00 68.31 101 ASP A C 1
ATOM 754 O O . ASP A 1 101 ? 9.272 -3.818 0.220 1.00 68.31 101 ASP A O 1
ATOM 758 N N . PHE A 1 102 ? 7.182 -4.342 -0.419 1.00 75.81 102 PHE A N 1
ATOM 759 C CA . PHE A 1 102 ? 6.779 -4.831 0.898 1.00 75.81 102 PHE A CA 1
ATOM 760 C C . PHE A 1 102 ? 6.972 -6.345 1.006 1.00 75.81 102 PHE A C 1
ATOM 762 O O . PHE A 1 102 ? 6.085 -7.133 0.682 1.00 75.81 102 PHE A O 1
ATOM 769 N N . GLY A 1 103 ? 8.118 -6.754 1.549 1.00 67.56 103 GLY A N 1
ATOM 770 C CA . GLY A 1 103 ? 8.353 -8.143 1.963 1.00 67.56 103 GLY A CA 1
ATOM 771 C C . GLY A 1 103 ? 7.848 -8.475 3.375 1.00 67.56 103 GLY A C 1
ATOM 772 O O . GLY A 1 103 ? 7.629 -9.643 3.691 1.00 67.56 103 GLY A O 1
ATOM 773 N N . GLU A 1 104 ? 7.654 -7.461 4.223 1.00 74.75 104 GLU A N 1
ATOM 774 C CA . GLU A 1 104 ? 7.329 -7.612 5.649 1.00 74.75 104 GLU A CA 1
ATOM 775 C C . GLU A 1 104 ? 5.826 -7.511 5.937 1.00 74.75 104 GLU A C 1
ATOM 777 O O . GLU A 1 104 ? 5.089 -6.770 5.280 1.00 74.75 104 GLU A O 1
ATOM 782 N N . ALA A 1 105 ? 5.376 -8.249 6.956 1.00 83.25 105 ALA A N 1
ATOM 783 C CA . ALA A 1 105 ? 3.978 -8.278 7.385 1.00 83.25 105 ALA A CA 1
ATOM 784 C C . ALA A 1 105 ? 3.510 -6.895 7.882 1.00 83.25 105 ALA A C 1
ATOM 786 O O . ALA A 1 105 ? 4.210 -6.278 8.697 1.00 83.25 105 ALA A O 1
ATOM 787 N N . PRO A 1 106 ? 2.324 -6.404 7.472 1.00 90.88 106 PRO A N 1
ATOM 788 C CA . PRO A 1 106 ? 1.765 -5.188 8.042 1.00 90.88 106 PRO A CA 1
ATOM 789 C C . PRO A 1 106 ? 1.525 -5.353 9.549 1.00 90.88 106 PRO A C 1
ATOM 791 O O . PRO A 1 106 ? 1.024 -6.370 10.015 1.00 90.88 106 PRO A O 1
ATOM 794 N N . MET A 1 107 ? 1.863 -4.338 10.335 1.00 93.12 107 MET A N 1
ATOM 795 C CA . MET A 1 107 ? 1.665 -4.313 11.783 1.00 93.12 107 MET A CA 1
ATOM 796 C C . MET A 1 107 ? 0.496 -3.409 12.152 1.00 93.12 107 MET A C 1
ATOM 798 O O . MET A 1 107 ? 0.397 -2.274 11.689 1.00 93.12 107 MET A O 1
ATOM 802 N N . LEU A 1 108 ? -0.359 -3.888 13.050 1.00 94.75 108 LEU A N 1
ATOM 803 C CA . LEU A 1 108 ? -1.519 -3.157 13.548 1.00 94.75 108 LEU A CA 1
ATOM 804 C C . LEU A 1 108 ? -1.173 -2.455 14.861 1.00 94.75 108 LEU A C 1
ATOM 806 O O . LEU A 1 108 ? -0.992 -3.103 15.888 1.00 94.75 108 LEU A O 1
ATOM 810 N N . LEU A 1 109 ? -1.100 -1.121 14.840 1.00 94.00 109 LEU A N 1
ATOM 811 C CA . LEU A 1 109 ? -0.738 -0.304 16.003 1.00 94.00 109 LEU A CA 1
ATOM 812 C C . LEU A 1 109 ? -1.812 0.737 16.331 1.00 94.00 109 LEU A C 1
ATOM 814 O O . LEU A 1 109 ? -2.549 1.173 15.448 1.00 94.00 109 LEU A O 1
ATOM 818 N N . THR A 1 110 ? -1.875 1.160 17.590 1.00 93.69 110 THR A N 1
ATOM 819 C CA . THR A 1 110 ? -2.605 2.362 18.011 1.00 93.69 110 THR A CA 1
ATOM 820 C C . THR A 1 110 ? -1.575 3.384 18.467 1.00 93.69 110 THR A C 1
ATOM 822 O O . THR A 1 110 ? -0.772 3.110 19.357 1.00 93.69 110 THR A O 1
ATOM 825 N N . ILE A 1 111 ? -1.565 4.557 17.840 1.00 90.06 111 ILE A N 1
ATOM 826 C CA . ILE A 1 111 ? -0.581 5.613 18.088 1.00 90.06 111 ILE A CA 1
ATOM 827 C C . ILE A 1 111 ? -1.263 6.888 18.571 1.00 90.06 111 ILE A C 1
ATOM 829 O O . ILE A 1 111 ? -2.407 7.168 18.223 1.00 90.06 111 ILE A O 1
ATOM 833 N N . PHE A 1 112 ? -0.542 7.705 19.335 1.00 88.62 112 PHE A N 1
ATOM 834 C CA . PHE A 1 112 ? -0.967 9.066 19.646 1.00 88.62 112 PHE A CA 1
ATOM 835 C C . PHE A 1 112 ? -0.304 10.038 18.665 1.00 88.62 112 PHE A C 1
ATOM 837 O O . PHE A 1 112 ? 0.920 10.152 18.638 1.00 88.62 112 PHE A O 1
ATOM 844 N N . SER A 1 113 ? -1.099 10.722 17.842 1.00 85.25 113 SER A N 1
ATOM 845 C CA . SER A 1 113 ? -0.608 11.683 16.849 1.00 85.25 113 SER A CA 1
ATOM 846 C C . SER A 1 113 ? -1.568 12.861 16.718 1.00 85.25 113 SER A C 1
ATOM 848 O O . SER A 1 113 ? -2.788 12.687 16.748 1.00 85.25 113 SER A O 1
ATOM 850 N N . ASN A 1 114 ? -1.020 14.074 16.598 1.00 85.69 114 ASN A N 1
ATOM 851 C CA . ASN A 1 114 ? -1.783 15.326 16.530 1.00 85.69 114 ASN A CA 1
ATOM 852 C C . ASN A 1 114 ? -2.838 15.457 17.650 1.00 85.69 114 ASN A C 1
ATOM 854 O O . ASN A 1 114 ? -3.972 15.861 17.405 1.00 85.69 114 ASN A O 1
ATOM 858 N N . GLY A 1 115 ? -2.479 15.064 18.879 1.00 88.44 115 GLY A N 1
ATOM 859 C CA . GLY A 1 115 ? -3.349 15.186 20.054 1.00 88.44 115 GLY A CA 1
ATOM 860 C C . GLY A 1 115 ? -4.471 14.145 20.165 1.00 88.44 115 GLY A C 1
ATOM 861 O O . GLY A 1 115 ? -5.322 14.280 21.040 1.00 88.44 115 GLY A O 1
ATOM 862 N N . ARG A 1 116 ? -4.501 13.112 19.310 1.00 92.19 116 ARG A N 1
ATOM 863 C CA . ARG A 1 116 ? -5.546 12.074 19.316 1.00 92.19 116 ARG A CA 1
ATOM 864 C C . ARG A 1 116 ? -4.957 10.672 19.133 1.00 92.19 116 ARG A C 1
ATOM 866 O O . ARG A 1 116 ? -3.955 10.500 18.443 1.00 92.19 116 ARG A O 1
ATOM 873 N N . LEU A 1 117 ? -5.619 9.664 19.705 1.00 92.88 117 LEU A N 1
ATOM 874 C CA . LEU A 1 117 ? -5.366 8.258 19.380 1.00 92.88 117 LEU A CA 1
ATOM 875 C C . LEU A 1 117 ? -5.836 7.929 17.954 1.00 92.88 117 LEU A C 1
ATOM 877 O O . LEU A 1 117 ? -6.916 8.350 17.527 1.00 92.88 117 LEU A O 1
ATOM 881 N N . ARG A 1 118 ? -5.010 7.191 17.218 1.00 92.50 118 ARG A N 1
ATOM 882 C CA . ARG A 1 118 ? -5.233 6.774 15.832 1.00 92.50 118 ARG A CA 1
ATOM 883 C C . ARG A 1 118 ? -4.844 5.312 15.687 1.00 92.50 118 ARG A C 1
ATOM 885 O O . ARG A 1 118 ? -3.758 4.931 16.116 1.00 92.50 118 ARG A O 1
ATOM 892 N N . ASP A 1 119 ? -5.701 4.530 15.049 1.00 95.62 119 ASP A N 1
ATOM 893 C CA . ASP A 1 119 ? -5.381 3.155 14.685 1.00 95.62 119 ASP A CA 1
ATOM 894 C C . ASP A 1 119 ? -4.747 3.148 13.303 1.00 95.62 119 ASP A C 1
ATOM 896 O O . ASP A 1 119 ? -5.333 3.628 12.332 1.00 95.62 119 ASP A O 1
ATOM 900 N N . VAL A 1 120 ? -3.535 2.612 13.231 1.00 94.94 120 VAL A N 1
ATOM 901 C CA . VAL A 1 120 ? -2.746 2.571 12.006 1.00 94.94 120 VAL A CA 1
ATOM 902 C C . VAL A 1 120 ? -2.350 1.148 11.654 1.00 94.94 120 VAL A C 1
ATOM 904 O O . VAL A 1 120 ? -2.181 0.297 12.533 1.00 94.94 120 VAL A O 1
ATOM 907 N N . VAL A 1 121 ? -2.225 0.902 10.358 1.00 94.88 121 VAL A N 1
ATOM 908 C CA . VAL A 1 121 ? -1.486 -0.227 9.804 1.00 94.88 121 VAL A CA 1
ATOM 909 C C . VAL A 1 121 ? -0.148 0.305 9.307 1.00 94.88 121 VAL A C 1
ATOM 911 O O . VAL A 1 121 ? -0.089 1.359 8.677 1.00 94.88 121 VAL A O 1
ATOM 914 N N . VAL A 1 122 ? 0.938 -0.375 9.661 1.00 91.50 122 VAL A N 1
ATOM 915 C CA . VAL A 1 122 ? 2.299 0.054 9.336 1.00 91.50 122 VAL A CA 1
ATOM 916 C C . VAL A 1 122 ? 3.032 -1.074 8.644 1.00 91.50 122 VAL A C 1
ATOM 918 O O . VAL A 1 122 ? 3.137 -2.158 9.204 1.00 91.50 122 VAL A O 1
ATOM 921 N N . ALA A 1 123 ? 3.604 -0.807 7.477 1.00 88.62 123 ALA A N 1
ATOM 922 C CA . ALA A 1 123 ? 4.567 -1.709 6.859 1.00 88.62 123 ALA A CA 1
ATOM 923 C C . ALA A 1 123 ? 5.876 -0.966 6.581 1.00 88.62 123 ALA A C 1
ATOM 925 O O . ALA A 1 123 ? 5.890 0.253 6.372 1.00 88.62 123 ALA A O 1
ATOM 926 N N . VAL A 1 124 ? 6.984 -1.704 6.631 1.00 82.25 124 VAL A N 1
ATOM 927 C CA . VAL A 1 124 ? 8.317 -1.184 6.323 1.00 82.25 124 VAL A CA 1
ATOM 928 C C . VAL A 1 124 ? 8.713 -1.709 4.953 1.00 82.25 124 VAL A C 1
ATOM 930 O O . VAL A 1 124 ? 8.729 -2.917 4.736 1.00 82.25 124 VAL A O 1
ATOM 933 N N . GLN A 1 125 ? 9.006 -0.795 4.036 1.00 78.19 125 GLN A N 1
ATOM 934 C CA . GLN A 1 125 ? 9.532 -1.135 2.719 1.00 78.19 125 GLN A CA 1
ATOM 935 C C . GLN A 1 125 ? 10.993 -1.548 2.816 1.00 78.19 125 GLN A C 1
ATOM 937 O O . GLN A 1 125 ? 11.726 -1.085 3.695 1.00 78.19 125 GLN A O 1
ATOM 942 N N . LYS A 1 126 ? 11.451 -2.342 1.849 1.00 77.00 126 LYS A N 1
ATOM 943 C CA . LYS A 1 126 ? 12.866 -2.698 1.697 1.00 77.00 126 LYS A CA 1
ATOM 944 C C . LYS A 1 126 ? 13.787 -1.478 1.534 1.00 77.00 126 LYS A C 1
ATOM 946 O O . LYS A 1 126 ? 14.928 -1.501 1.994 1.00 77.00 126 LYS A O 1
ATOM 951 N N . SER A 1 127 ? 13.248 -0.365 1.030 1.00 71.19 127 SER A N 1
ATOM 952 C CA . SER A 1 127 ? 13.887 0.961 1.001 1.00 71.19 127 SER A CA 1
ATOM 953 C C . SER A 1 127 ? 14.163 1.564 2.393 1.00 71.19 127 SER A C 1
ATOM 955 O O . SER A 1 127 ? 14.854 2.576 2.511 1.00 71.19 127 SER A O 1
ATOM 957 N N . GLY A 1 128 ? 13.623 0.973 3.465 1.00 74.25 128 GLY A N 1
ATOM 958 C CA . GLY A 1 128 ? 13.786 1.415 4.852 1.00 74.25 128 GLY A CA 1
ATOM 959 C C . GLY A 1 128 ? 12.749 2.440 5.319 1.00 74.25 128 GLY A C 1
ATOM 960 O O . GLY A 1 128 ? 12.839 2.931 6.449 1.00 74.25 128 GLY A O 1
ATOM 961 N N . PHE A 1 129 ? 11.763 2.768 4.481 1.00 78.69 129 PHE A N 1
ATOM 962 C CA . PHE A 1 129 ? 10.668 3.668 4.834 1.00 78.69 129 PHE A CA 1
ATOM 963 C C . PHE A 1 129 ? 9.567 2.918 5.579 1.00 78.69 129 PHE A C 1
ATOM 965 O O . PHE A 1 129 ? 9.108 1.866 5.141 1.00 78.69 129 PHE A O 1
ATOM 972 N N . ALA A 1 130 ? 9.128 3.481 6.705 1.00 84.25 130 ALA A N 1
ATOM 973 C CA . ALA A 1 130 ? 7.959 3.004 7.430 1.00 84.25 130 ALA A CA 1
ATOM 974 C C . ALA A 1 130 ? 6.737 3.838 7.033 1.00 84.25 130 ALA A C 1
ATOM 976 O O . ALA A 1 130 ? 6.768 5.068 7.141 1.00 84.25 130 ALA A O 1
ATOM 977 N N . TRP A 1 131 ? 5.665 3.161 6.626 1.00 87.94 131 TRP A N 1
ATOM 978 C CA . TRP A 1 131 ? 4.448 3.789 6.121 1.00 87.94 131 TRP A CA 1
ATOM 979 C C . TRP A 1 131 ? 3.263 3.520 7.047 1.00 87.94 131 TRP A C 1
ATOM 981 O O . TRP A 1 131 ? 2.677 2.441 6.988 1.00 87.94 131 TRP A O 1
ATOM 991 N N . PRO A 1 132 ? 2.910 4.469 7.926 1.00 90.69 132 PRO A N 1
ATOM 992 C CA . PRO A 1 132 ? 1.726 4.380 8.763 1.00 90.69 132 PRO A CA 1
ATOM 993 C C . PRO A 1 132 ? 0.497 4.926 8.031 1.00 90.69 132 PRO A C 1
ATOM 995 O O . PRO A 1 132 ? 0.391 6.129 7.771 1.00 90.69 132 PRO A O 1
ATOM 998 N N . LEU A 1 133 ? -0.453 4.039 7.755 1.00 93.94 133 LEU A N 1
ATOM 999 C CA . LEU A 1 133 ? -1.732 4.358 7.129 1.00 93.94 133 LEU A CA 1
ATOM 1000 C C . LEU A 1 133 ? -2.873 4.228 8.135 1.00 93.94 133 LEU A C 1
ATOM 1002 O O . LEU A 1 133 ? -2.842 3.359 9.005 1.00 93.94 133 LEU A O 1
ATOM 1006 N N . ASP A 1 134 ? -3.893 5.073 8.015 1.00 95.62 134 ASP A N 1
ATOM 1007 C CA . ASP A 1 134 ? -5.141 4.911 8.760 1.00 95.62 134 ASP A CA 1
ATOM 1008 C C . ASP A 1 134 ? -5.812 3.584 8.376 1.00 95.62 134 ASP A C 1
ATOM 1010 O O . ASP A 1 134 ? -5.998 3.288 7.196 1.00 95.62 134 ASP A O 1
ATOM 1014 N N . ARG A 1 135 ? -6.184 2.776 9.375 1.00 95.69 135 ARG A N 1
ATOM 1015 C CA . ARG A 1 135 ? -6.752 1.435 9.154 1.00 95.69 135 ARG A CA 1
ATOM 1016 C C . ARG A 1 135 ? -8.073 1.422 8.389 1.00 95.69 135 ARG A C 1
ATOM 1018 O O . ARG A 1 135 ? -8.402 0.392 7.801 1.00 95.69 135 ARG A O 1
ATOM 1025 N N . ASN A 1 136 ? -8.830 2.516 8.427 1.00 95.12 136 ASN A N 1
ATOM 1026 C CA . ASN A 1 136 ? -10.136 2.605 7.784 1.00 95.12 136 ASN A CA 1
ATOM 1027 C C . ASN A 1 136 ? -10.048 3.179 6.370 1.00 95.12 136 ASN A C 1
ATOM 1029 O O . ASN A 1 136 ? -10.855 2.804 5.529 1.00 95.12 136 ASN A O 1
ATOM 1033 N N . THR A 1 137 ? -9.123 4.113 6.124 1.00 95.38 137 THR A N 1
ATOM 1034 C CA . THR A 1 137 ? -9.105 4.880 4.866 1.00 95.38 137 THR A CA 1
ATOM 1035 C C . THR A 1 137 ? -7.867 4.667 4.006 1.00 95.38 137 THR A C 1
ATOM 1037 O O . THR A 1 137 ? -7.829 5.172 2.890 1.00 95.38 137 THR A O 1
ATOM 1040 N N . GLY A 1 138 ? -6.817 4.023 4.520 1.00 93.31 138 GLY A N 1
ATOM 1041 C CA . GLY A 1 138 ? -5.532 3.915 3.822 1.00 93.31 138 GLY A CA 1
ATOM 1042 C C . GLY A 1 138 ? -4.755 5.233 3.739 1.00 93.31 138 GLY A C 1
ATOM 1043 O O . GLY A 1 138 ? -3.663 5.286 3.184 1.00 93.31 138 GLY A O 1
ATOM 1044 N N . HIS A 1 139 ? -5.264 6.326 4.318 1.00 92.81 139 HIS A N 1
ATOM 1045 C CA . HIS A 1 139 ? -4.589 7.618 4.235 1.00 92.81 139 HIS A CA 1
ATOM 1046 C C . HIS A 1 139 ? -3.305 7.622 5.063 1.00 92.81 139 HIS A C 1
ATOM 1048 O O . HIS A 1 139 ? -3.301 7.240 6.236 1.00 92.81 139 HIS A O 1
ATOM 1054 N N . ILE A 1 140 ? -2.230 8.145 4.474 1.00 89.38 140 ILE A N 1
ATOM 1055 C CA . ILE A 1 140 ? -0.948 8.324 5.156 1.00 89.38 140 ILE A CA 1
ATOM 1056 C C . ILE A 1 140 ? -1.135 9.266 6.349 1.00 89.38 140 ILE A C 1
ATOM 1058 O O . ILE A 1 140 ? -1.572 10.409 6.201 1.00 89.38 140 ILE A O 1
ATOM 1062 N N . VAL A 1 141 ? -0.778 8.795 7.545 1.00 86.25 141 VAL A N 1
ATOM 1063 C CA . VAL A 1 141 ? -0.888 9.589 8.778 1.00 86.25 141 VAL A CA 1
ATOM 1064 C C . VAL A 1 141 ? 0.340 10.482 8.968 1.00 86.25 141 VAL A C 1
ATOM 1066 O O . VAL A 1 141 ? 0.207 11.627 9.399 1.00 86.25 141 VAL A O 1
ATOM 1069 N N . TRP A 1 142 ? 1.533 9.967 8.663 1.00 73.75 142 TRP A N 1
ATOM 1070 C CA . TRP A 1 142 ? 2.804 10.699 8.623 1.00 73.75 142 TRP A CA 1
ATOM 1071 C C . TRP A 1 142 ? 3.855 9.886 7.854 1.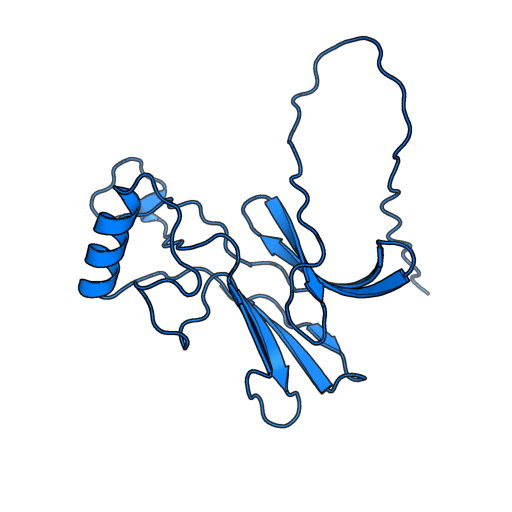00 73.75 142 TRP A C 1
ATOM 1073 O O . TRP A 1 142 ? 3.707 8.683 7.700 1.00 73.75 142 TRP A O 1
ATOM 1083 N N . VAL A 1 143 ? 4.941 10.517 7.402 1.00 64.75 143 VAL A N 1
ATOM 1084 C CA . VAL A 1 143 ? 6.091 9.824 6.789 1.00 64.75 143 VAL A CA 1
ATOM 1085 C C . VAL A 1 143 ? 7.340 10.178 7.586 1.00 64.75 143 VAL A C 1
ATOM 1087 O O . VAL A 1 143 ? 7.581 11.356 7.853 1.00 64.75 143 VAL A O 1
ATOM 1090 N N . LYS A 1 144 ? 8.134 9.182 7.997 1.00 57.66 144 LYS A N 1
ATOM 1091 C CA . LYS A 1 144 ? 9.425 9.421 8.659 1.00 57.66 144 LYS A CA 1
ATOM 1092 C C . LYS A 1 144 ? 10.514 8.601 7.987 1.00 57.66 144 LYS A C 1
ATOM 1094 O O . LYS A 1 144 ? 10.428 7.380 7.918 1.00 57.66 144 LYS A O 1
ATOM 1099 N N . VAL A 1 145 ? 11.550 9.292 7.524 1.00 50.34 145 VAL A N 1
ATOM 1100 C CA . VAL A 1 145 ? 12.746 8.673 6.951 1.00 50.34 145 VAL A CA 1
ATOM 1101 C C . VAL A 1 145 ? 13.689 8.308 8.090 1.00 50.34 145 VAL A C 1
ATOM 1103 O O . VAL A 1 145 ? 13.997 9.155 8.933 1.00 50.34 145 VAL A O 1
ATOM 1106 N N . LYS A 1 146 ? 14.183 7.069 8.127 1.00 44.62 146 LYS A N 1
ATOM 1107 C CA . LYS A 1 146 ? 15.346 6.745 8.953 1.00 44.62 146 LYS A CA 1
ATOM 1108 C C . LYS A 1 146 ? 16.589 7.201 8.189 1.00 44.62 146 LYS A C 1
ATOM 1110 O O . LYS A 1 146 ? 17.097 6.475 7.346 1.00 44.62 146 LYS A O 1
ATOM 1115 N N . SER A 1 147 ? 17.085 8.407 8.463 1.00 31.70 147 SER A N 1
ATOM 1116 C CA . SER A 1 147 ? 18.434 8.778 8.028 1.00 31.70 147 SER A CA 1
ATOM 1117 C C . SER A 1 147 ? 19.427 7.836 8.713 1.00 31.70 147 SER A C 1
ATOM 1119 O O . SER A 1 147 ? 19.587 7.895 9.935 1.00 31.70 147 SER A O 1
ATOM 1121 N N . LEU A 1 148 ? 20.073 6.950 7.955 1.00 34.25 148 LEU A N 1
ATOM 1122 C CA . LEU A 1 148 ? 21.247 6.225 8.432 1.00 34.25 148 LEU A CA 1
ATOM 1123 C C . LEU A 1 148 ? 22.386 7.246 8.557 1.00 34.25 148 LEU A C 1
ATOM 1125 O O . LEU A 1 148 ? 23.045 7.571 7.574 1.00 34.25 148 LEU A O 1
ATOM 1129 N N . GLN A 1 149 ? 22.577 7.825 9.743 1.00 28.00 149 GLN A N 1
ATOM 1130 C CA . GLN A 1 149 ? 23.788 8.596 10.024 1.00 28.00 149 GLN A CA 1
ATOM 1131 C C . GLN A 1 149 ? 24.971 7.624 10.180 1.00 28.00 149 GLN A C 1
ATOM 1133 O O . GLN A 1 149 ? 24.845 6.664 10.943 1.00 28.00 149 GLN A O 1
ATOM 1138 N N . PRO A 1 150 ? 26.121 7.862 9.522 1.00 30.97 150 PRO A N 1
ATOM 1139 C CA . PRO A 1 150 ? 27.373 7.250 9.932 1.00 30.97 150 PRO A CA 1
ATOM 1140 C C . PRO A 1 150 ? 27.838 7.927 11.228 1.00 30.97 150 PRO A C 1
ATOM 1142 O O . PRO A 1 150 ? 27.909 9.154 11.314 1.00 30.97 150 PRO A O 1
ATOM 1145 N N . GLU A 1 151 ? 28.124 7.132 12.256 1.00 36.16 151 GLU A N 1
ATOM 1146 C CA . GLU A 1 151 ? 28.742 7.610 13.491 1.00 36.16 151 GLU A CA 1
ATOM 1147 C C . GLU A 1 151 ? 30.103 8.251 13.183 1.00 36.16 151 GLU A C 1
ATOM 1149 O O . GLU A 1 151 ? 31.032 7.531 12.853 1.00 36.16 151 GLU A O 1
ATOM 1154 N N . PHE A 1 152 ? 30.246 9.578 13.310 1.00 26.91 152 PHE A N 1
ATOM 1155 C CA . PHE A 1 152 ? 31.512 10.223 13.694 1.00 26.91 152 PHE A CA 1
ATOM 1156 C C . PHE A 1 152 ? 31.293 11.653 14.243 1.00 26.91 152 PHE A C 1
ATOM 1158 O O . PHE A 1 152 ? 31.002 12.597 13.520 1.00 26.91 152 PHE A O 1
ATOM 1165 N N . SER A 1 153 ? 31.499 11.766 15.560 1.00 23.66 153 SER A N 1
ATOM 1166 C CA . SER A 1 153 ? 32.060 12.887 16.337 1.00 23.66 153 SER A CA 1
ATOM 1167 C C . SER A 1 153 ? 31.408 14.291 16.382 1.00 23.66 153 SER A C 1
ATOM 1169 O O . SER A 1 153 ? 31.616 15.155 15.538 1.00 23.66 153 SER A O 1
ATOM 1171 N N . SER A 1 154 ? 30.913 14.571 17.597 1.00 25.61 154 SER A N 1
ATOM 1172 C CA . SER A 1 154 ? 31.107 15.781 18.423 1.00 25.61 154 SER A CA 1
ATOM 1173 C C . SER A 1 154 ? 30.154 16.987 18.323 1.00 25.61 154 SER A C 1
ATOM 1175 O O . SER A 1 154 ? 30.171 17.774 17.389 1.00 25.61 154 SER A O 1
ATOM 1177 N N . SER A 1 155 ? 29.501 17.206 19.474 1.00 25.31 155 SER A N 1
ATOM 1178 C CA . SER A 1 155 ? 29.174 18.492 20.109 1.00 25.31 155 SER A CA 1
ATOM 1179 C C . SER A 1 155 ? 27.940 19.277 19.636 1.00 25.31 155 SER A C 1
ATOM 1181 O O . SER A 1 155 ? 27.968 20.013 18.660 1.00 25.31 155 SER A O 1
ATOM 1183 N N . LYS A 1 156 ? 26.933 19.233 20.527 1.00 31.34 156 LYS A N 1
ATOM 1184 C CA . LYS A 1 156 ? 25.909 20.251 20.828 1.00 31.34 156 LYS A CA 1
ATOM 1185 C C . LYS A 1 156 ? 24.897 20.577 19.725 1.00 31.34 156 LYS A C 1
ATOM 1187 O O . LYS A 1 156 ? 25.152 21.432 18.900 1.00 31.34 156 LYS A O 1
ATOM 1192 N N . TYR A 1 157 ? 23.676 20.062 19.881 1.00 24.08 157 TYR A N 1
ATOM 1193 C CA . TYR A 1 157 ? 22.476 20.896 20.042 1.00 24.08 157 TYR A CA 1
ATOM 1194 C C . TYR A 1 157 ? 21.385 20.078 20.750 1.00 24.08 157 TYR A C 1
ATOM 1196 O O . TYR A 1 157 ? 21.023 18.983 20.332 1.00 24.08 157 TYR A O 1
ATOM 1204 N N . SER A 1 158 ? 20.924 20.599 21.886 1.00 26.16 158 SER A N 1
ATOM 1205 C CA . SER A 1 158 ? 19.842 20.053 22.701 1.00 26.16 158 SER A CA 1
ATOM 1206 C C . SER A 1 158 ? 18.504 20.557 22.165 1.00 26.16 158 SER A C 1
ATOM 1208 O O . SER A 1 158 ? 18.309 21.765 22.066 1.00 26.16 158 SER A O 1
ATOM 1210 N N . SER A 1 159 ? 17.574 19.659 21.849 1.00 27.14 159 SER A N 1
ATOM 1211 C CA . SER A 1 159 ? 16.178 19.774 22.292 1.00 27.14 159 SER A CA 1
ATOM 1212 C C . SER A 1 159 ? 15.418 18.475 22.005 1.00 27.14 159 SER A C 1
ATOM 1214 O O . SER A 1 159 ? 15.569 17.831 20.973 1.00 27.14 159 SER A O 1
ATOM 1216 N N . HIS A 1 160 ? 14.676 18.054 23.020 1.00 30.75 160 HIS A N 1
ATOM 1217 C CA . HIS A 1 160 ? 13.967 16.794 23.200 1.00 30.75 160 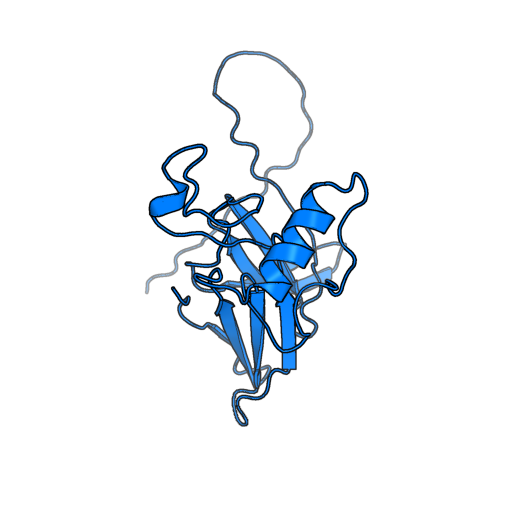HIS A CA 1
ATOM 1218 C C . HIS A 1 160 ? 13.128 16.281 22.018 1.00 30.75 160 HIS A C 1
ATOM 1220 O O . HIS A 1 160 ? 12.140 16.910 21.656 1.00 30.75 160 HIS A O 1
ATOM 1226 N N . GLN A 1 161 ? 13.399 15.043 21.574 1.00 26.45 161 GLN A N 1
ATOM 1227 C CA . GLN A 1 161 ? 12.341 14.090 21.204 1.00 26.45 161 GLN A CA 1
ATOM 1228 C C . GLN A 1 161 ? 12.852 12.636 21.185 1.00 26.45 161 GLN A C 1
ATOM 1230 O O . GLN A 1 161 ? 13.107 12.045 20.137 1.00 26.45 161 GLN A O 1
ATOM 1235 N N . SER A 1 162 ? 12.997 12.035 22.367 1.00 25.03 162 SER A N 1
ATOM 1236 C CA . SER A 1 162 ? 13.174 10.584 22.489 1.00 25.03 162 SER A CA 1
ATOM 1237 C C . SER A 1 162 ? 11.814 9.908 22.314 1.00 25.03 162 SER A C 1
ATOM 1239 O O . SER A 1 162 ? 10.995 9.926 23.229 1.00 25.03 162 SER A O 1
ATOM 1241 N N . VAL A 1 163 ? 11.548 9.317 21.146 1.00 33.44 163 VAL A N 1
ATOM 1242 C CA . VAL A 1 163 ? 10.453 8.346 21.007 1.00 33.44 163 VAL A CA 1
ATOM 1243 C C . VAL A 1 163 ? 11.023 6.988 21.384 1.00 33.44 163 VAL A C 1
ATOM 1245 O O . VAL A 1 163 ? 11.803 6.396 20.641 1.00 33.44 163 VAL A O 1
ATOM 1248 N N . TYR A 1 164 ? 10.666 6.529 22.578 1.00 26.09 164 TYR A N 1
ATOM 1249 C CA . TYR A 1 164 ? 10.943 5.179 23.040 1.00 26.09 164 TYR A CA 1
ATOM 1250 C C . TYR A 1 164 ? 10.231 4.176 22.120 1.00 26.09 164 TYR A C 1
ATOM 1252 O O . TYR A 1 164 ? 9.003 4.118 22.088 1.00 26.09 164 TYR A O 1
ATOM 1260 N N . CYS A 1 165 ? 11.002 3.358 21.398 1.00 25.19 165 CYS A N 1
ATOM 1261 C CA . CYS A 1 165 ? 10.531 2.063 20.912 1.00 25.19 165 CYS A CA 1
ATOM 1262 C C . CYS A 1 165 ? 10.287 1.166 22.134 1.00 25.19 165 CYS A C 1
ATOM 1264 O O . CYS A 1 165 ? 11.170 0.424 22.554 1.00 25.19 165 CYS A O 1
ATOM 1266 N N . CYS A 1 166 ? 9.100 1.247 22.730 1.00 25.84 166 CYS A N 1
ATOM 1267 C CA . CYS A 1 166 ? 8.635 0.246 23.683 1.00 25.84 166 CYS A CA 1
ATOM 1268 C C . CYS A 1 166 ? 7.825 -0.811 22.933 1.00 25.84 166 CYS A C 1
ATOM 1270 O O . CYS A 1 166 ? 6.601 -0.767 22.895 1.00 25.84 166 CYS A O 1
ATOM 1272 N N . ALA A 1 167 ? 8.525 -1.791 22.366 1.00 28.72 167 ALA A N 1
ATOM 1273 C CA . ALA A 1 167 ? 7.966 -3.128 22.253 1.00 28.72 167 ALA A CA 1
ATOM 1274 C C . ALA A 1 167 ? 8.076 -3.773 23.645 1.00 28.72 167 ALA A C 1
ATOM 1276 O O . ALA A 1 167 ? 9.114 -4.339 23.986 1.00 28.72 167 ALA A O 1
ATOM 1277 N N . SER A 1 168 ? 7.044 -3.653 24.489 1.00 25.39 168 SER A N 1
ATOM 1278 C CA . SER A 1 168 ? 6.977 -4.496 25.684 1.00 25.39 168 SER A CA 1
ATOM 1279 C C . SER A 1 168 ? 6.520 -5.887 25.257 1.00 25.39 168 SER A C 1
ATOM 1281 O O . SER A 1 168 ? 5.340 -6.121 25.000 1.00 25.39 168 SER A O 1
ATOM 1283 N N . LYS A 1 169 ? 7.472 -6.819 25.181 1.00 29.22 169 LYS A N 1
ATOM 1284 C CA . LYS A 1 169 ? 7.173 -8.246 25.295 1.00 29.22 169 LYS A CA 1
ATOM 1285 C C . LYS A 1 169 ? 6.432 -8.465 26.615 1.00 29.22 169 LYS A C 1
ATOM 1287 O O . LYS A 1 169 ? 7.003 -8.220 27.674 1.00 29.22 169 LYS A O 1
ATOM 1292 N N . SER A 1 170 ? 5.222 -8.999 26.550 1.00 25.11 170 SER A N 1
ATOM 1293 C CA . SER A 1 170 ? 4.679 -9.815 27.632 1.00 25.11 170 SER A CA 1
ATOM 1294 C C . SER A 1 170 ? 4.494 -11.217 27.072 1.00 25.11 170 SER A C 1
ATOM 1296 O O . SER A 1 170 ? 3.497 -11.528 26.432 1.00 25.11 170 SER A O 1
ATOM 1298 N N . ILE A 1 171 ? 5.544 -12.018 27.249 1.00 25.91 171 ILE A N 1
ATOM 1299 C CA . ILE A 1 171 ? 5.446 -13.474 27.321 1.00 25.91 171 ILE A CA 1
ATOM 1300 C C . ILE A 1 171 ? 4.820 -13.758 28.689 1.00 25.91 171 ILE A C 1
ATOM 1302 O O . ILE A 1 171 ? 5.310 -13.226 29.689 1.00 25.91 171 ILE A O 1
ATOM 1306 N N . VAL A 1 172 ? 3.737 -14.532 28.712 1.00 34.38 172 VAL A N 1
ATOM 1307 C CA . VAL A 1 172 ? 3.341 -15.298 29.902 1.00 34.38 172 VAL A CA 1
ATOM 1308 C C . VAL A 1 172 ? 4.052 -16.638 29.823 1.00 34.38 172 VAL A C 1
ATOM 1310 O O . VAL A 1 172 ? 4.072 -17.201 28.704 1.00 34.38 172 VAL A O 1
#

Foldseek 3Di:
DWADWDDDVVQQKIKIFAAAAQDDDPQLLVLQLVQVPDPDDADVVGPSDDPPDQFLKIFIARNPPRDTLDIDHDPPHAHDDPQVVDPPRPVGGDDPNQRFGFHYYWDWDWDQDPNDIFIWTWTATPSRWIFTAGPNYRHTPDTDHDPPDDDDDDDDDDDDDDDDPPPDDDDD

Secondary structure (DSSP, 8-state):
--PPPEEETTTTEEEEE---BS---HHHHHHHHHHHT-SSPPPSS-SSS-TT--SSEEEEEETTT--EEEEEE-S---B--GGGGSTT-TTSPSS--------SPPEEEEEEETTEEEEEEEEE-TTS-EEEEETTT--B---B----------------------------

Radius of gyration: 18.75 Å; chains: 1; bounding box: 48×36×54 Å

pLDDT: mean 73.4, std 22.47, range [23.66, 97.81]

InterPro domains:
  IPR011047 Quinoprotein alcohol dehydrogenase-like superfamily [SSF50998] (2-145)

Organism: NCBI:txid243964